Protein AF-A0A1E7EPL4-F1 (afdb_monomer_lite)

pLDDT: mean 72.57, std 12.04, range [42.12, 85.75]

InterPro domains:
  IPR009071 High mobility group box domain [PF00505] (6-49)
  IPR009071 High mobility group box domain [PS50118] (6-53)
  IPR036910 High mobility group box domain superfamily [G3DSA:1.10.30.10] (1-53)
  IPR036910 High mobility group box domain superfamily [SSF47095] (1-49)

Secondary structure (DSSP, 8-state):
--TTS------HHHHHHHHHHHHHHHH-TTS-HHHHHHHHHHHHHHHS-----

Sequence (53 aa):
KDPLAPKIPRSAFLSFSNSNRSKVKSENEDSTYAEITGILATMWKETCPREER

Foldseek 3Di:
DDPPPPPPPQPPLNVQLVVCLVVVCVVCVPDDPVVSVVVSVVVVCVVCVVPPD

Structure (mmCIF, N/CA/C/O backbone):
data_AF-A0A1E7EPL4-F1
#
_entry.id   AF-A0A1E7EPL4-F1
#
loop_
_atom_site.group_PDB
_atom_site.id
_atom_site.type_symbol
_atom_site.label_atom_id
_atom_site.label_alt_id
_atom_site.label_comp_id
_atom_site.label_asym_id
_atom_site.label_entity_id
_atom_site.label_seq_id
_atom_site.pdbx_PDB_ins_code
_atom_site.Cartn_x
_atom_site.Cartn_y
_atom_site.Ca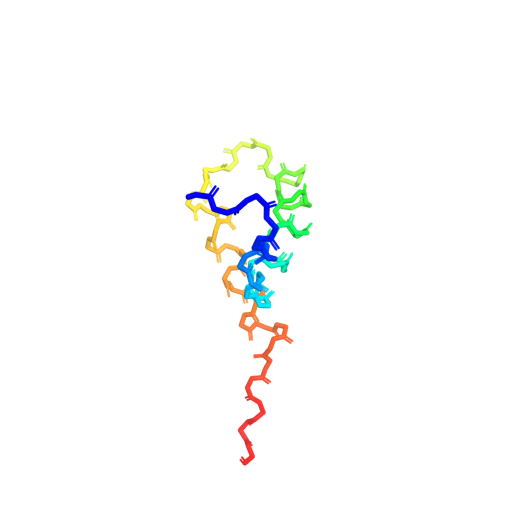rtn_z
_atom_site.occupancy
_atom_site.B_iso_or_equiv
_atom_site.auth_seq_id
_atom_site.auth_comp_id
_atom_site.auth_asym_id
_atom_site.auth_atom_id
_atom_site.pdbx_PDB_model_num
ATOM 1 N N . LYS A 1 1 ? 3.498 10.820 -27.809 1.00 51.25 1 LYS A N 1
ATOM 2 C CA . LYS A 1 1 ? 2.585 10.294 -26.759 1.00 51.25 1 LYS A CA 1
ATOM 3 C C . LYS A 1 1 ? 1.814 9.159 -27.412 1.00 51.25 1 LYS A C 1
ATOM 5 O O . LYS A 1 1 ? 0.743 9.389 -27.953 1.00 51.25 1 LYS A O 1
ATOM 10 N N . ASP A 1 2 ? 2.430 7.985 -27.478 1.00 46.16 2 ASP A N 1
ATOM 11 C CA . ASP A 1 2 ? 1.909 6.847 -28.229 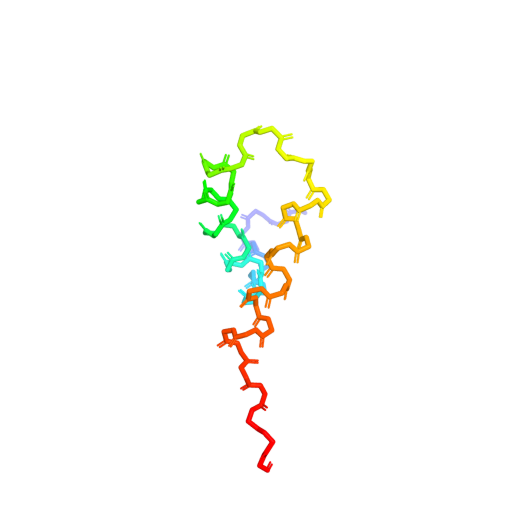1.00 46.16 2 ASP A CA 1
ATOM 12 C C . ASP A 1 2 ? 0.701 6.226 -27.510 1.00 46.16 2 ASP A C 1
ATOM 14 O O . ASP A 1 2 ? 0.836 5.777 -26.369 1.00 46.16 2 ASP A O 1
ATOM 18 N N . PRO A 1 3 ? -0.485 6.207 -28.142 1.00 64.69 3 PRO A N 1
ATOM 19 C CA . PRO A 1 3 ? -1.720 5.690 -27.549 1.00 64.69 3 PRO A CA 1
ATOM 20 C C . PRO A 1 3 ? -1.774 4.153 -27.464 1.00 64.69 3 PRO A C 1
ATOM 22 O O . PRO A 1 3 ? -2.735 3.611 -26.926 1.00 64.69 3 PRO A O 1
ATOM 25 N N . LEU A 1 4 ? -0.756 3.452 -27.978 1.00 55.03 4 LEU A N 1
ATOM 26 C CA . LEU A 1 4 ? -0.674 1.985 -28.038 1.00 55.03 4 LEU A CA 1
ATOM 27 C C . LEU A 1 4 ? 0.336 1.381 -27.052 1.00 55.03 4 LEU A C 1
ATOM 29 O O . LEU A 1 4 ? 0.554 0.171 -27.064 1.00 55.03 4 LEU A O 1
ATOM 33 N N . ALA A 1 5 ? 0.957 2.190 -26.190 1.00 55.81 5 ALA A N 1
ATOM 34 C CA . ALA A 1 5 ? 1.837 1.652 -25.164 1.00 55.81 5 ALA A CA 1
ATOM 35 C C . ALA A 1 5 ? 1.001 0.832 -24.161 1.00 55.81 5 ALA A C 1
ATOM 37 O O . ALA A 1 5 ? 0.084 1.397 -23.550 1.00 55.81 5 ALA A O 1
ATOM 38 N N . PRO A 1 6 ? 1.284 -0.473 -23.960 1.00 60.03 6 PRO A N 1
ATOM 39 C CA . PRO A 1 6 ? 0.621 -1.245 -22.924 1.00 60.03 6 PRO A CA 1
ATOM 40 C C . PRO A 1 6 ? 0.884 -0.536 -21.602 1.00 60.03 6 PRO A C 1
ATOM 42 O O . PRO A 1 6 ? 2.026 -0.356 -21.178 1.00 60.03 6 PRO A O 1
ATOM 45 N N . LYS A 1 7 ? -0.204 -0.039 -21.016 1.00 57.22 7 LYS A N 1
ATOM 46 C CA . LYS A 1 7 ? -0.239 0.735 -19.779 1.00 57.22 7 LYS A CA 1
ATOM 47 C C . LYS A 1 7 ? 0.582 -0.041 -18.748 1.00 57.22 7 LYS A C 1
ATOM 49 O O . LYS A 1 7 ? 0.132 -1.105 -18.343 1.00 57.22 7 LYS A O 1
ATOM 54 N N . ILE A 1 8 ? 1.790 0.465 -18.462 1.00 58.03 8 ILE A N 1
ATOM 55 C CA . ILE A 1 8 ? 2.862 -0.045 -17.581 1.00 58.03 8 ILE A CA 1
ATOM 56 C C . ILE A 1 8 ? 2.455 -1.327 -16.840 1.00 58.03 8 ILE A C 1
ATOM 58 O O . ILE A 1 8 ? 1.491 -1.248 -16.070 1.00 58.03 8 ILE A O 1
ATOM 62 N N . PRO A 1 9 ? 3.170 -2.465 -16.999 1.00 56.00 9 PRO A N 1
ATOM 63 C CA . PRO A 1 9 ? 2.799 -3.713 -16.340 1.00 56.00 9 PRO A CA 1
ATOM 64 C C . PRO A 1 9 ? 2.608 -3.431 -14.855 1.00 56.00 9 PRO A C 1
ATOM 66 O O . PRO A 1 9 ? 3.531 -3.019 -14.148 1.00 56.00 9 PRO A O 1
ATOM 69 N N . ARG A 1 10 ? 1.356 -3.532 -14.407 1.00 61.38 10 ARG A N 1
ATOM 70 C CA . ARG A 1 10 ? 0.996 -3.181 -13.039 1.00 61.38 10 ARG A CA 1
ATOM 71 C C . ARG A 1 10 ? 1.758 -4.158 -12.159 1.00 61.38 10 ARG A C 1
ATOM 73 O O . ARG A 1 10 ? 1.555 -5.361 -12.281 1.00 61.38 10 ARG A O 1
ATOM 80 N N . SER A 1 11 ? 2.660 -3.639 -11.324 1.00 71.38 11 SER A N 1
ATOM 81 C CA . SER A 1 11 ? 3.401 -4.461 -10.365 1.00 71.38 11 SER A CA 1
ATOM 82 C C . SER A 1 11 ? 2.422 -5.363 -9.609 1.00 71.38 11 SER A C 1
ATOM 84 O O . SER A 1 11 ? 1.298 -4.937 -9.321 1.00 71.38 11 SER A O 1
ATOM 86 N N . ALA A 1 12 ? 2.828 -6.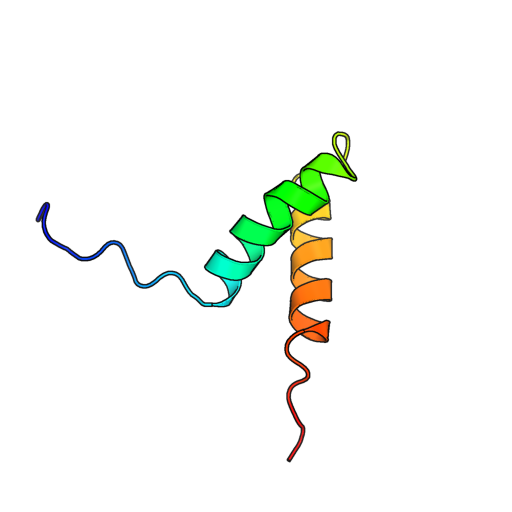594 -9.293 1.00 73.50 12 ALA A N 1
ATOM 87 C CA . ALA A 1 12 ? 1.977 -7.569 -8.611 1.00 73.50 12 ALA A CA 1
ATOM 88 C C . ALA A 1 12 ? 1.345 -6.976 -7.333 1.00 73.50 12 ALA A C 1
ATOM 90 O O . ALA A 1 12 ? 0.147 -7.138 -7.097 1.00 73.50 12 ALA A O 1
ATOM 91 N N . PHE A 1 13 ? 2.109 -6.151 -6.608 1.00 74.38 13 PHE A N 1
ATOM 92 C CA . PHE A 1 13 ? 1.630 -5.395 -5.451 1.00 74.38 13 PHE A CA 1
ATOM 93 C C . PHE A 1 13 ? 0.518 -4.394 -5.795 1.00 74.38 13 PHE A C 1
ATOM 95 O O . PHE A 1 13 ? -0.438 -4.240 -5.046 1.00 74.38 13 PHE A O 1
ATOM 102 N N . LEU A 1 14 ? 0.603 -3.715 -6.939 1.00 76.38 14 LEU A N 1
ATOM 103 C CA . LEU A 1 14 ? -0.396 -2.734 -7.356 1.00 76.38 14 LEU A CA 1
ATOM 104 C C . LEU A 1 14 ? -1.708 -3.413 -7.782 1.00 76.38 14 LEU A C 1
ATOM 106 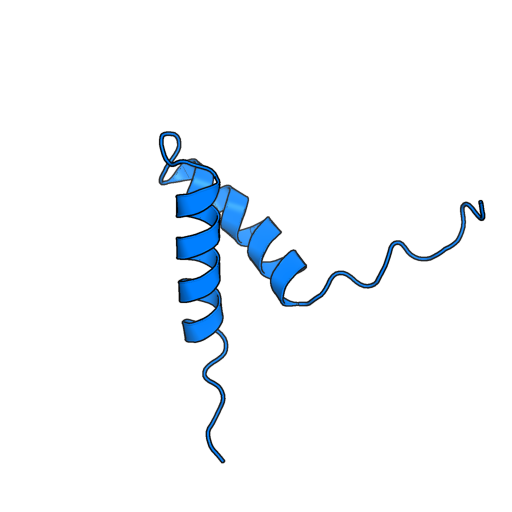O O . LEU A 1 14 ? -2.781 -2.868 -7.530 1.00 76.38 14 LEU A O 1
ATOM 110 N N . SER A 1 15 ? -1.647 -4.598 -8.397 1.00 80.50 15 SER A N 1
ATOM 111 C CA . SER A 1 15 ? -2.841 -5.401 -8.707 1.00 80.50 15 SER A CA 1
ATOM 112 C C . SER A 1 15 ? -3.524 -5.906 -7.429 1.00 80.50 15 SER A C 1
ATOM 114 O O . SER A 1 15 ? -4.733 -5.731 -7.247 1.00 80.50 15 SER A O 1
ATOM 116 N N . PHE A 1 16 ? -2.725 -6.427 -6.495 1.00 81.31 16 PHE A N 1
ATOM 117 C CA . PHE A 1 16 ? -3.176 -6.860 -5.174 1.00 81.31 16 PHE A CA 1
ATOM 118 C C . PHE A 1 16 ? -3.789 -5.713 -4.367 1.00 81.31 16 PHE A C 1
ATOM 120 O O . PHE A 1 16 ? -4.926 -5.807 -3.913 1.00 81.31 16 PHE A O 1
ATOM 127 N N . SER A 1 17 ? -3.076 -4.587 -4.269 1.00 79.38 17 SER A N 1
ATOM 128 C CA . SER A 1 17 ? -3.530 -3.388 -3.569 1.00 79.38 17 SER A CA 1
ATOM 129 C C . SER A 1 17 ? -4.847 -2.874 -4.145 1.00 79.38 17 SER A C 1
ATOM 131 O O . SER A 1 17 ? -5.726 -2.528 -3.376 1.00 79.38 17 SER A O 1
ATOM 133 N N . ASN A 1 18 ? -5.057 -2.880 -5.466 1.00 80.94 18 ASN A N 1
ATOM 134 C CA . ASN A 1 18 ? -6.340 -2.438 -6.029 1.00 80.94 18 ASN A CA 1
ATOM 135 C C . ASN A 1 18 ? -7.499 -3.395 -5.736 1.00 80.94 18 ASN A C 1
ATOM 137 O O . ASN A 1 18 ? -8.594 -2.926 -5.439 1.00 80.94 18 ASN A O 1
ATOM 141 N N . SER A 1 19 ? -7.263 -4.706 -5.791 1.00 82.00 19 SER A N 1
ATOM 142 C CA . SER A 1 19 ? -8.304 -5.707 -5.522 1.00 82.00 19 SER A CA 1
ATOM 143 C C . SER A 1 19 ? -8.703 -5.712 -4.043 1.00 82.00 19 SER A C 1
ATOM 145 O O . SER A 1 19 ? -9.887 -5.704 -3.713 1.00 82.00 19 SER A O 1
ATOM 147 N N . ASN A 1 20 ? -7.718 -5.618 -3.147 1.00 82.62 20 ASN A N 1
ATOM 148 C CA . ASN A 1 20 ? -7.959 -5.612 -1.709 1.00 82.62 20 ASN A CA 1
ATOM 149 C C . ASN A 1 20 ? -8.346 -4.236 -1.173 1.00 82.62 20 ASN A C 1
ATOM 151 O O . ASN A 1 20 ? -9.067 -4.172 -0.186 1.00 82.62 20 ASN A O 1
ATOM 155 N N . ARG A 1 21 ? -7.958 -3.127 -1.818 1.00 80.50 21 ARG A N 1
ATOM 156 C CA . ARG A 1 21 ? -8.391 -1.780 -1.409 1.00 80.50 21 ARG A CA 1
ATOM 157 C C . ARG A 1 21 ? -9.906 -1.659 -1.424 1.00 80.50 21 ARG A C 1
ATOM 159 O O . ARG A 1 21 ? -10.442 -1.045 -0.515 1.00 80.50 21 ARG A O 1
ATOM 166 N N . SER A 1 22 ? -10.592 -2.234 -2.411 1.00 80.25 22 SER A N 1
ATOM 167 C CA . SER A 1 22 ? -12.060 -2.224 -2.450 1.00 80.25 22 SER A CA 1
ATOM 168 C C . SER A 1 22 ? -12.667 -2.958 -1.252 1.00 80.25 22 SER A C 1
ATOM 170 O O . SER A 1 22 ? -13.640 -2.483 -0.678 1.00 80.25 22 SER A O 1
ATOM 172 N N . LYS A 1 23 ? -12.051 -4.069 -0.835 1.00 82.56 23 LYS A N 1
ATOM 173 C CA . LYS A 1 23 ? -12.477 -4.857 0.326 1.00 82.56 23 LYS A CA 1
ATOM 174 C C . LYS A 1 23 ? -12.188 -4.133 1.646 1.00 82.56 23 LYS A C 1
ATOM 176 O O . LYS A 1 23 ? -13.105 -3.896 2.418 1.00 82.56 23 LYS A O 1
ATOM 181 N N . VAL A 1 24 ? -10.951 -3.668 1.836 1.00 81.62 24 VAL A N 1
ATOM 182 C CA . VAL A 1 24 ? -10.520 -2.928 3.034 1.00 81.62 24 VAL A CA 1
ATOM 183 C C . VAL A 1 24 ? -11.286 -1.618 3.183 1.00 81.62 24 VAL A C 1
ATOM 185 O O . VAL A 1 24 ? -11.644 -1.266 4.297 1.00 81.62 24 VAL A O 1
ATOM 188 N N . LYS A 1 25 ? -11.583 -0.918 2.081 1.00 77.00 25 LYS A N 1
ATOM 189 C CA . LYS A 1 25 ? -12.412 0.293 2.098 1.00 77.00 25 LYS A CA 1
ATOM 190 C C . LYS A 1 25 ? -13.865 -0.007 2.471 1.00 77.00 25 LYS A C 1
ATOM 192 O O . LYS A 1 25 ? -14.478 0.827 3.110 1.00 77.00 25 LYS A O 1
ATOM 197 N N . SER A 1 26 ? -14.409 -1.163 2.086 1.00 80.00 26 SER A N 1
ATOM 198 C CA . SER A 1 26 ? -15.761 -1.566 2.494 1.00 80.00 26 SER A CA 1
ATOM 199 C C . SER A 1 26 ? -15.827 -1.980 3.965 1.00 80.00 26 SER A C 1
ATOM 201 O O . SER A 1 26 ? -16.854 -1.779 4.597 1.00 80.00 26 SER A O 1
ATOM 203 N N . GLU A 1 27 ? -14.761 -2.578 4.500 1.00 80.00 27 GLU A N 1
ATOM 204 C CA . GLU A 1 27 ? -14.669 -2.937 5.923 1.00 80.00 27 GLU A CA 1
ATOM 205 C C . GLU A 1 27 ? -14.273 -1.742 6.803 1.00 80.00 27 GLU A C 1
ATOM 207 O O . GLU A 1 27 ? -14.590 -1.714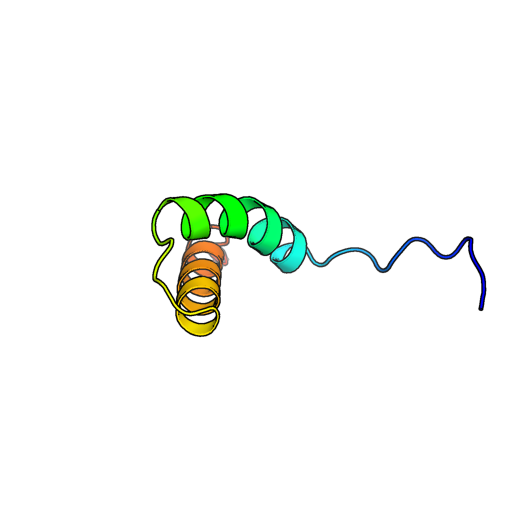 7.986 1.00 80.00 27 GLU A O 1
ATOM 212 N N . ASN A 1 28 ? -13.595 -0.749 6.224 1.00 73.12 28 ASN A N 1
ATOM 213 C CA . ASN A 1 28 ? -13.099 0.440 6.905 1.00 73.12 28 ASN A CA 1
ATOM 214 C C . ASN A 1 28 ? -13.427 1.687 6.070 1.00 73.12 28 ASN A C 1
ATOM 216 O O . ASN A 1 28 ? -12.534 2.330 5.509 1.00 73.12 28 ASN A O 1
ATOM 220 N N . GLU A 1 29 ? -14.718 2.014 5.956 1.00 70.62 29 GLU A N 1
ATOM 221 C CA . GLU A 1 29 ? -15.175 3.201 5.213 1.00 70.62 29 GLU A CA 1
ATOM 222 C C . GLU A 1 29 ? -14.663 4.518 5.822 1.00 70.62 29 GLU A C 1
ATOM 224 O O . GLU A 1 29 ? -14.501 5.496 5.092 1.00 70.62 29 GLU A O 1
ATOM 229 N N . ASP A 1 30 ? -14.329 4.512 7.117 1.00 76.75 30 ASP A N 1
ATOM 230 C CA . ASP A 1 30 ? -13.795 5.652 7.879 1.00 76.75 30 ASP A CA 1
ATOM 231 C C . ASP A 1 30 ? -12.257 5.692 7.968 1.00 76.75 30 ASP A C 1
ATOM 233 O O . ASP A 1 30 ? -11.681 6.658 8.472 1.00 76.75 30 ASP A O 1
ATOM 237 N N . SER A 1 31 ? -11.553 4.662 7.486 1.00 78.44 31 SER A N 1
ATOM 238 C CA . SER A 1 31 ? -10.092 4.633 7.596 1.00 78.44 31 SER A CA 1
ATOM 239 C C . SER A 1 31 ? -9.413 5.556 6.598 1.00 78.44 31 SER A C 1
ATOM 241 O O . SER A 1 31 ? -9.786 5.686 5.427 1.00 78.44 31 SER A O 1
ATOM 243 N N . THR A 1 32 ? -8.313 6.152 7.049 1.00 82.06 32 THR A N 1
ATOM 244 C CA . THR A 1 32 ? -7.530 7.054 6.204 1.00 82.06 32 THR A CA 1
ATOM 245 C C . THR A 1 32 ? -6.817 6.259 5.109 1.00 82.06 32 THR A C 1
ATOM 247 O O . THR A 1 32 ? -6.413 5.113 5.308 1.00 82.06 32 THR A O 1
ATOM 250 N N . TYR A 1 33 ? -6.573 6.879 3.948 1.00 77.31 33 TYR A N 1
ATOM 251 C CA . TYR A 1 33 ? -5.800 6.253 2.865 1.00 77.31 33 TYR A CA 1
ATOM 252 C C . TYR A 1 33 ? -4.465 5.658 3.354 1.00 77.31 33 TYR A C 1
ATOM 254 O O . TYR A 1 33 ? -4.087 4.579 2.907 1.00 77.31 33 TYR A O 1
ATOM 262 N N . ALA A 1 34 ? -3.804 6.319 4.311 1.00 82.69 34 ALA A N 1
ATOM 263 C CA . ALA A 1 34 ? -2.580 5.839 4.949 1.00 82.69 34 ALA A CA 1
ATOM 264 C C . ALA A 1 34 ? -2.773 4.497 5.681 1.00 82.69 34 ALA A C 1
ATOM 266 O O . ALA A 1 34 ? -1.988 3.570 5.472 1.00 82.69 34 ALA A O 1
ATOM 267 N N . GLU A 1 35 ? -3.839 4.357 6.472 1.00 84.62 35 GLU A N 1
ATOM 268 C CA . GLU A 1 35 ? -4.158 3.119 7.194 1.00 84.62 35 GLU A CA 1
ATOM 269 C C . GLU A 1 35 ? -4.483 1.988 6.224 1.00 84.62 35 GLU A C 1
ATOM 271 O O . GLU A 1 35 ? -3.920 0.900 6.329 1.00 84.62 35 GLU A O 1
ATOM 276 N N . ILE A 1 36 ? -5.295 2.274 5.203 1.00 83.44 36 ILE A N 1
ATOM 277 C CA . ILE A 1 36 ? -5.640 1.305 4.159 1.00 83.44 36 ILE A CA 1
ATOM 278 C C . ILE A 1 36 ? -4.368 0.819 3.451 1.00 83.44 36 ILE A C 1
ATOM 280 O O . ILE A 1 36 ? -4.189 -0.382 3.254 1.00 83.44 36 ILE A O 1
ATOM 284 N N . THR A 1 37 ? -3.446 1.720 3.092 1.00 81.38 37 THR A N 1
ATOM 285 C CA . THR A 1 37 ? -2.167 1.318 2.487 1.00 81.38 37 THR A CA 1
ATOM 286 C C . THR A 1 37 ? -1.276 0.517 3.438 1.00 81.38 37 THR A C 1
ATOM 288 O O . THR A 1 37 ? -0.602 -0.404 2.979 1.00 81.38 37 THR A O 1
ATOM 291 N N . GLY A 1 38 ? -1.302 0.811 4.742 1.00 84.81 38 GLY A N 1
ATOM 292 C CA . GLY A 1 38 ? -0.578 0.054 5.766 1.00 84.81 38 GLY A CA 1
ATOM 293 C C . GLY A 1 38 ? -1.109 -1.372 5.920 1.00 84.81 38 GLY A C 1
ATOM 294 O O . GLY A 1 38 ? -0.332 -2.322 5.855 1.00 84.81 38 GLY A O 1
ATOM 295 N N . ILE A 1 39 ? -2.432 -1.533 6.012 1.00 85.25 39 ILE A N 1
ATOM 296 C CA . ILE A 1 39 ? -3.104 -2.840 6.078 1.00 85.25 39 ILE A CA 1
ATOM 297 C C . ILE A 1 39 ? -2.781 -3.665 4.827 1.00 85.25 39 ILE A C 1
ATOM 299 O O . ILE A 1 39 ? -2.393 -4.828 4.928 1.00 85.25 39 ILE A O 1
ATOM 303 N N . LEU A 1 40 ? -2.860 -3.054 3.640 1.00 85.75 40 LEU A N 1
ATOM 304 C CA . LEU A 1 40 ? -2.525 -3.719 2.378 1.00 85.75 40 LEU A CA 1
ATOM 305 C C . LEU A 1 40 ? -1.053 -4.143 2.305 1.00 85.75 40 LEU A C 1
ATOM 307 O O . LEU A 1 40 ? -0.755 -5.199 1.751 1.00 85.75 40 LEU A O 1
ATOM 311 N N . ALA A 1 41 ? -0.130 -3.350 2.854 1.00 82.94 41 ALA A N 1
ATOM 312 C CA . ALA A 1 41 ? 1.289 -3.692 2.895 1.00 82.94 41 ALA A CA 1
ATOM 313 C C . ALA A 1 41 ? 1.574 -4.867 3.845 1.00 82.94 41 ALA A C 1
ATOM 315 O O . ALA A 1 41 ? 2.359 -5.749 3.492 1.00 82.94 41 ALA A O 1
ATOM 316 N N . THR A 1 42 ? 0.926 -4.909 5.012 1.00 84.81 42 THR A N 1
ATOM 317 C CA . THR A 1 42 ? 1.021 -6.041 5.948 1.00 84.81 42 THR A CA 1
ATOM 318 C C . THR A 1 42 ? 0.432 -7.305 5.332 1.00 84.81 42 THR A C 1
ATOM 320 O O . THR A 1 42 ? 1.123 -8.314 5.243 1.00 84.81 42 THR A O 1
ATOM 323 N N . MET A 1 43 ? -0.780 -7.221 4.777 1.00 83.94 43 MET A N 1
ATOM 324 C CA . MET A 1 43 ? -1.438 -8.349 4.114 1.00 83.94 43 MET A CA 1
ATOM 325 C C . MET A 1 43 ? -0.614 -8.872 2.927 1.00 83.94 43 MET A C 1
ATOM 327 O O . MET A 1 43 ? -0.548 -10.075 2.694 1.00 83.94 43 MET A O 1
ATOM 331 N N . TRP A 1 44 ? 0.064 -7.990 2.184 1.00 82.12 44 TRP A N 1
ATOM 332 C CA . TRP A 1 44 ? 0.975 -8.397 1.112 1.00 82.12 44 TRP A CA 1
ATOM 333 C C . TRP A 1 44 ? 2.201 -9.157 1.628 1.00 82.12 44 TRP A C 1
ATOM 335 O O . TRP A 1 44 ? 2.587 -10.156 1.025 1.00 82.12 44 TRP A O 1
ATOM 345 N N . LYS A 1 45 ? 2.804 -8.713 2.739 1.00 79.19 45 LYS A N 1
ATOM 346 C CA . LYS A 1 45 ? 3.920 -9.425 3.383 1.00 79.19 45 LYS A CA 1
ATOM 347 C C . LYS A 1 45 ? 3.502 -10.802 3.898 1.00 79.19 45 LYS A C 1
ATOM 349 O O . LYS A 1 45 ? 4.296 -11.727 3.820 1.00 79.19 45 LYS A O 1
ATOM 354 N N . GLU A 1 46 ? 2.271 -10.942 4.380 1.00 79.69 46 GLU A N 1
ATOM 355 C CA . GLU A 1 46 ? 1.725 -12.236 4.806 1.00 79.69 46 GLU A CA 1
ATOM 356 C C . GLU A 1 46 ? 1.378 -13.147 3.622 1.00 79.69 46 GLU A C 1
ATOM 358 O O . GLU A 1 46 ? 1.612 -14.349 3.680 1.00 79.69 46 GLU A O 1
ATOM 363 N N . THR A 1 47 ? 0.847 -12.584 2.531 1.00 72.50 47 THR A N 1
ATOM 364 C CA . THR A 1 47 ? 0.454 -13.352 1.332 1.00 72.50 47 THR A CA 1
ATOM 365 C C . THR A 1 47 ? 1.662 -13.776 0.496 1.00 72.50 47 THR A C 1
ATOM 367 O O . THR A 1 47 ? 1.608 -14.774 -0.218 1.00 72.50 47 THR A O 1
ATOM 370 N N . CYS A 1 48 ? 2.756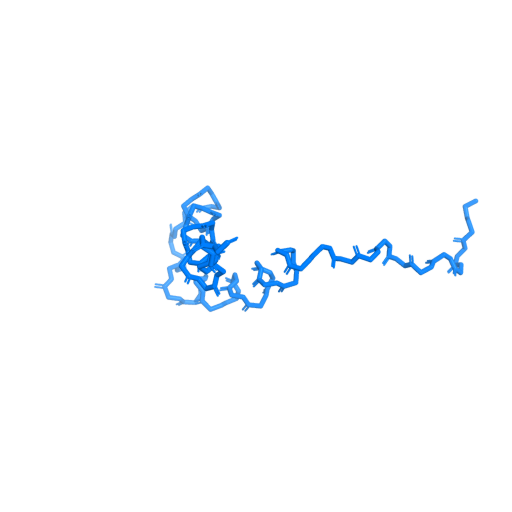 -13.021 0.574 1.00 64.62 48 CYS A N 1
ATOM 371 C CA . CYS A 1 48 ? 4.039 -13.374 -0.009 1.00 64.62 48 CYS A CA 1
ATOM 372 C C . CYS A 1 48 ? 5.000 -13.708 1.136 1.00 64.62 48 CYS A C 1
ATOM 374 O O . CYS A 1 48 ? 5.888 -12.896 1.427 1.00 64.62 48 CYS A O 1
ATOM 376 N N . PRO A 1 49 ? 4.831 -14.867 1.812 1.00 56.06 49 PRO A N 1
ATOM 377 C CA . PRO A 1 49 ? 5.884 -15.364 2.666 1.00 56.06 49 PRO A CA 1
ATOM 378 C C . PRO A 1 49 ? 7.057 -15.560 1.718 1.00 56.06 49 PRO A C 1
ATOM 380 O O . PRO A 1 49 ? 7.037 -16.406 0.826 1.00 56.06 49 PRO A O 1
ATOM 383 N N . ARG A 1 50 ? 8.039 -14.666 1.821 1.00 54.53 50 ARG A N 1
ATOM 384 C CA . ARG A 1 50 ? 9.349 -14.880 1.239 1.00 54.53 50 ARG A CA 1
ATOM 385 C C . ARG A 1 50 ? 9.806 -16.192 1.850 1.00 54.53 50 ARG A C 1
ATOM 387 O O . ARG A 1 50 ? 10.184 -16.223 3.013 1.00 54.53 50 ARG A O 1
ATOM 394 N N . GLU A 1 51 ? 9.628 -17.265 1.096 1.00 53.84 51 GLU A N 1
ATOM 395 C CA . GLU A 1 51 ? 10.157 -18.571 1.418 1.00 53.84 51 GLU A CA 1
ATOM 396 C C . GLU A 1 51 ? 11.666 -18.362 1.530 1.00 53.84 51 GLU A C 1
ATOM 398 O O . GLU A 1 51 ? 12.355 -18.136 0.535 1.00 53.84 51 GLU A O 1
ATOM 403 N N . GLU A 1 52 ? 12.144 -18.279 2.767 1.00 53.50 52 GLU A N 1
ATOM 404 C CA . GLU A 1 52 ? 13.556 -18.350 3.095 1.00 53.50 52 GLU A CA 1
ATOM 405 C C . GLU A 1 52 ? 13.977 -19.783 2.742 1.00 53.50 52 GLU A C 1
ATOM 407 O O . GLU A 1 52 ? 13.788 -20.720 3.520 1.00 53.50 52 GLU A O 1
ATOM 412 N N . ARG A 1 53 ? 14.430 -19.970 1.503 1.00 42.12 53 ARG A N 1
ATOM 413 C CA . ARG A 1 53 ? 15.083 -21.184 1.020 1.00 42.12 53 ARG A CA 1
ATOM 414 C C . ARG A 1 53 ? 16.390 -20.824 0.345 1.00 42.12 53 ARG A C 1
ATOM 416 O O . ARG A 1 53 ? 16.387 -19.864 -0.459 1.00 42.12 53 ARG A O 1
#

Organism: NCBI:txid635003

Radius of gyration: 14.4 Å; chains: 1; bounding box: 31×32×36 Å